Protein AF-A0A6C1NT52-F1 (afdb_monomer)

Sequence (173 aa):
MVRIRLVPVLLALSLGFLAGCASSGAPQSGMAANQAMVSVERFLQAANSSDLEAMANVFGTAAGPVADRTGNPLSCGLRRLGSWVRVANRCTKWTDIELWMSSIASIIRHDDARIQSESSVPGRENRTVRVGVDLQIGDRTIPDVAFVVVQARRGAWFVEEIDLERITSEDQD

Nearest PDB structures (foldseek):
  7brs-assembly4_D  TM=5.932E-01  e=1.633E+00  Escherichia coli K-12
  7brs-assembly2_B  TM=5.918E-01  e=2.331E+00  Escherichia coli K-12
  7brs-assembly3_C  TM=6.043E-01  e=3.329E+00  Escherichia coli K-12
  8ri6-assembly1_C  TM=5.123E-01  e=3.329E+00  Escherichia coli
  7btk-assembly3_C  TM=5.124E-01  e=5.351E+00  Escherichia coli K-12

Structure (mmCIF, N/CA/C/O backbone):
data_AF-A0A6C1NT52-F1
#
_entry.id   AF-A0A6C1NT52-F1
#
loop_
_atom_site.group_PDB
_atom_site.id
_atom_site.type_symbol
_atom_site.label_atom_id
_atom_site.label_alt_id
_atom_site.label_comp_id
_atom_site.label_asym_id
_atom_site.label_entity_id
_atom_site.label_seq_id
_atom_site.pdbx_PDB_ins_code
_atom_site.Cartn_x
_atom_site.Cartn_y
_atom_site.Cartn_z
_atom_site.occupancy
_atom_site.B_iso_or_equiv
_atom_site.auth_seq_id
_atom_site.auth_comp_id
_atom_site.auth_asym_id
_atom_site.auth_atom_id
_atom_site.pdbx_PDB_model_num
ATOM 1 N N . MET A 1 1 ? -1.911 -68.900 24.400 1.00 41.84 1 MET A N 1
ATOM 2 C CA . MET A 1 1 ? -0.468 -68.883 24.068 1.00 41.84 1 MET A CA 1
ATOM 3 C C . MET A 1 1 ? -0.313 -69.262 22.602 1.00 41.84 1 MET A C 1
ATOM 5 O O . MET A 1 1 ? -0.456 -70.428 22.263 1.00 41.84 1 MET A O 1
ATOM 9 N N . VAL A 1 2 ? -0.136 -68.270 21.728 1.00 47.81 2 VAL A N 1
ATOM 10 C CA . VAL A 1 2 ? -0.077 -68.441 20.266 1.00 47.81 2 VAL A CA 1
ATOM 11 C C . VAL A 1 2 ? 1.372 -68.239 19.825 1.00 47.81 2 VAL A C 1
ATOM 13 O O . VAL A 1 2 ? 2.016 -67.271 20.222 1.00 47.81 2 VAL A O 1
ATOM 16 N N . ARG A 1 3 ? 1.906 -69.212 19.079 1.00 53.41 3 ARG A N 1
ATOM 17 C CA . ARG A 1 3 ? 3.311 -69.296 18.662 1.00 53.41 3 ARG A CA 1
ATOM 18 C C . ARG A 1 3 ? 3.617 -68.277 17.562 1.00 53.41 3 ARG A C 1
ATOM 20 O O . ARG A 1 3 ? 3.071 -68.358 16.468 1.00 53.41 3 ARG A O 1
ATOM 27 N N . ILE A 1 4 ? 4.543 -67.375 17.869 1.00 53.66 4 ILE A N 1
ATOM 28 C CA . ILE A 1 4 ? 5.195 -66.444 16.947 1.00 53.66 4 ILE A CA 1
ATOM 29 C C . ILE A 1 4 ? 6.041 -67.252 15.955 1.00 53.66 4 ILE A C 1
ATOM 31 O O . ILE A 1 4 ? 6.902 -68.032 16.366 1.00 53.66 4 ILE A O 1
ATOM 35 N N . ARG A 1 5 ? 5.816 -67.061 14.652 1.00 60.91 5 ARG A N 1
ATOM 36 C CA . ARG A 1 5 ? 6.775 -67.444 13.613 1.00 60.91 5 ARG A CA 1
ATOM 37 C C . ARG A 1 5 ? 7.284 -66.189 12.916 1.00 60.91 5 ARG A C 1
ATOM 39 O O . ARG A 1 5 ? 6.544 -65.526 12.200 1.00 60.91 5 ARG A O 1
ATOM 46 N N . LEU A 1 6 ? 8.560 -65.903 13.167 1.00 54.47 6 LEU A N 1
ATOM 47 C CA . LEU A 1 6 ? 9.418 -65.063 12.341 1.00 54.47 6 LEU A CA 1
ATOM 48 C C . LEU A 1 6 ? 9.424 -65.607 10.907 1.00 54.47 6 LEU A C 1
ATOM 50 O O . LEU A 1 6 ? 9.744 -66.777 10.697 1.00 54.47 6 LEU A O 1
ATOM 54 N N . VAL A 1 7 ? 9.108 -64.753 9.937 1.00 54.97 7 VAL A N 1
ATOM 55 C CA . VAL A 1 7 ? 9.412 -64.975 8.519 1.00 54.97 7 VAL A CA 1
ATOM 56 C C . VAL A 1 7 ? 10.308 -63.813 8.077 1.00 54.97 7 VAL A C 1
ATOM 58 O O . VAL A 1 7 ? 9.986 -62.664 8.386 1.00 54.97 7 VAL A O 1
ATOM 61 N N . PRO A 1 8 ? 11.470 -64.098 7.465 1.00 57.06 8 PRO A N 1
ATOM 62 C CA . PRO A 1 8 ? 12.562 -63.151 7.340 1.00 57.06 8 PRO A CA 1
ATOM 63 C C . PRO A 1 8 ? 12.420 -62.237 6.122 1.00 57.06 8 PRO A C 1
ATOM 65 O O . PRO A 1 8 ? 11.806 -62.569 5.111 1.00 57.06 8 PRO A O 1
ATOM 68 N N . VAL A 1 9 ? 13.072 -61.089 6.273 1.00 52.16 9 VAL A N 1
ATOM 69 C CA . VAL A 1 9 ? 13.431 -60.078 5.280 1.00 52.16 9 VAL A CA 1
ATOM 70 C C . VAL A 1 9 ? 13.851 -60.705 3.945 1.00 52.16 9 VAL A C 1
ATOM 72 O O . VAL A 1 9 ? 14.838 -61.436 3.886 1.00 52.16 9 VAL A O 1
ATOM 75 N N . LEU A 1 10 ? 13.151 -60.348 2.865 1.00 48.78 10 LEU A N 1
ATOM 76 C CA . LEU A 1 10 ? 13.650 -60.488 1.499 1.00 48.78 10 LEU A CA 1
ATOM 77 C C . LEU A 1 10 ? 13.414 -59.182 0.733 1.00 48.78 10 LEU A C 1
ATOM 79 O O . LEU A 1 10 ? 12.297 -58.730 0.501 1.00 48.78 10 LEU A O 1
ATOM 83 N N . LEU A 1 11 ? 14.557 -58.579 0.439 1.00 51.00 11 LEU A N 1
ATOM 84 C CA . LEU A 1 11 ? 14.858 -57.404 -0.359 1.00 51.00 11 LEU A CA 1
ATOM 85 C C . LEU A 1 11 ? 14.165 -57.432 -1.742 1.00 51.00 11 LEU A C 1
ATOM 87 O O . LEU A 1 11 ? 14.440 -58.317 -2.547 1.00 51.00 11 LEU A O 1
ATOM 91 N N . ALA A 1 12 ? 13.341 -56.428 -2.040 1.00 51.88 12 ALA A N 1
ATOM 92 C CA . ALA A 1 12 ? 13.001 -55.983 -3.399 1.00 51.88 12 ALA A CA 1
ATOM 93 C C . ALA A 1 12 ? 12.513 -54.527 -3.284 1.00 51.88 12 ALA A C 1
ATOM 95 O O . ALA A 1 12 ? 11.390 -54.264 -2.880 1.00 51.88 12 ALA A O 1
ATOM 96 N N . LEU A 1 13 ? 13.400 -53.533 -3.325 1.00 53.34 13 LEU A N 1
ATOM 97 C CA . LEU A 1 13 ? 13.747 -52.805 -4.550 1.00 53.34 13 LEU A CA 1
ATOM 98 C C . LEU A 1 13 ? 12.555 -52.612 -5.510 1.00 53.34 13 LEU A C 1
ATOM 100 O O . LEU A 1 13 ? 12.478 -53.221 -6.570 1.00 53.34 13 LEU A O 1
ATOM 104 N N . SER A 1 14 ? 11.647 -51.708 -5.151 1.00 54.12 14 SER A N 1
ATOM 105 C CA . SER A 1 14 ? 10.753 -51.050 -6.106 1.00 54.12 14 SER A CA 1
ATOM 106 C C . SER A 1 14 ? 10.813 -49.539 -5.889 1.00 54.12 14 SER A C 1
ATOM 108 O O . SER A 1 14 ? 9.945 -48.929 -5.268 1.00 54.12 14 SER A O 1
ATOM 110 N N . LEU A 1 15 ? 11.902 -48.958 -6.404 1.00 57.81 15 LEU A N 1
ATOM 111 C CA . LEU A 1 15 ? 11.918 -47.612 -6.976 1.00 57.81 15 LEU A CA 1
ATOM 112 C C . LEU A 1 15 ? 10.718 -47.491 -7.927 1.00 57.81 15 LEU A C 1
ATOM 114 O O . LEU A 1 15 ? 10.634 -48.245 -8.895 1.00 57.81 15 LEU A O 1
ATOM 118 N N . GLY A 1 16 ? 9.805 -46.556 -7.680 1.00 55.59 16 GLY A N 1
ATOM 119 C CA . GLY A 1 16 ? 8.677 -46.354 -8.582 1.00 55.59 16 GLY A CA 1
ATOM 120 C C . GLY A 1 16 ? 7.769 -45.209 -8.164 1.00 55.59 16 GLY A C 1
ATOM 121 O O . GLY A 1 16 ? 6.912 -45.384 -7.311 1.00 55.59 16 GLY A O 1
ATOM 122 N N . PHE A 1 17 ? 7.940 -44.084 -8.859 1.00 52.69 17 PHE A N 1
ATOM 123 C CA . PHE A 1 17 ? 7.016 -42.953 -8.976 1.00 52.69 17 PHE A CA 1
ATOM 124 C C . PHE A 1 17 ? 6.995 -41.923 -7.841 1.00 52.69 17 PHE A C 1
ATOM 126 O O . PHE A 1 17 ? 6.033 -41.758 -7.097 1.00 52.69 17 PHE A O 1
ATOM 133 N N . LEU A 1 18 ? 8.032 -41.081 -7.870 1.00 50.97 18 LEU A N 1
ATOM 134 C CA . LEU A 1 18 ? 7.876 -39.640 -7.676 1.00 50.97 18 LEU A CA 1
ATOM 135 C C . LEU A 1 18 ? 6.848 -39.110 -8.696 1.00 50.97 18 LEU A C 1
ATOM 137 O O . LEU A 1 18 ? 7.207 -38.686 -9.793 1.00 50.97 18 LEU A O 1
ATOM 141 N N . ALA A 1 19 ? 5.561 -39.151 -8.355 1.00 52.75 19 ALA A N 1
ATOM 142 C CA . ALA A 1 19 ? 4.538 -38.369 -9.039 1.00 52.75 19 ALA A CA 1
ATOM 143 C C . ALA A 1 19 ? 4.679 -36.906 -8.593 1.00 52.75 19 ALA A C 1
ATOM 145 O O . ALA A 1 19 ? 3.958 -36.414 -7.729 1.00 52.75 19 ALA A O 1
ATOM 146 N N . GLY A 1 20 ? 5.673 -36.216 -9.154 1.00 51.62 20 GLY A N 1
ATOM 147 C CA . GLY A 1 20 ? 5.718 -34.764 -9.124 1.00 51.62 20 GLY A CA 1
ATOM 148 C C . GLY A 1 20 ? 4.584 -34.235 -9.992 1.00 51.62 20 GLY A C 1
ATOM 149 O O . GLY A 1 20 ? 4.713 -34.193 -11.213 1.00 51.62 20 GLY A O 1
ATOM 150 N N . CYS A 1 21 ? 3.471 -33.834 -9.380 1.00 56.22 21 CYS A N 1
ATOM 151 C CA . CYS A 1 21 ? 2.486 -32.986 -10.042 1.00 56.22 21 CYS A CA 1
ATOM 152 C C . CYS A 1 21 ? 3.114 -31.603 -10.260 1.00 56.22 21 CYS A C 1
ATOM 154 O O . CYS A 1 21 ? 2.919 -30.679 -9.474 1.00 56.22 21 CYS A O 1
ATOM 156 N N . ALA A 1 22 ? 3.895 -31.460 -11.329 1.00 51.69 22 ALA A N 1
ATOM 157 C CA . ALA A 1 22 ? 4.222 -30.162 -11.889 1.00 51.69 22 ALA A CA 1
ATOM 158 C C . ALA A 1 22 ? 2.953 -29.623 -12.565 1.00 51.69 22 ALA A C 1
ATOM 160 O O . ALA A 1 22 ? 2.742 -29.803 -13.762 1.00 51.69 22 ALA A O 1
ATOM 161 N N . SER A 1 23 ? 2.072 -28.996 -11.782 1.00 52.75 23 SER A N 1
ATOM 162 C CA . SER A 1 23 ? 0.992 -28.170 -12.322 1.00 52.75 23 SER A CA 1
ATOM 163 C C . SER A 1 23 ? 1.608 -26.932 -12.965 1.00 52.75 23 SER A C 1
ATO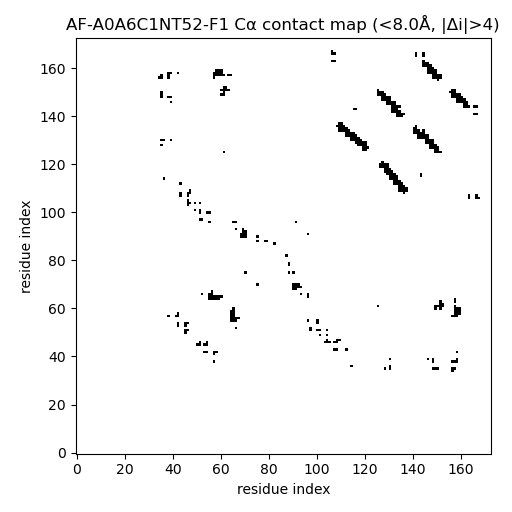M 165 O O . SER A 1 23 ? 1.720 -25.873 -12.352 1.00 52.75 23 SER A O 1
ATOM 167 N N . SER A 1 24 ? 2.028 -27.062 -14.219 1.00 56.28 24 SER A N 1
ATOM 168 C CA . SER A 1 24 ? 2.290 -25.927 -15.099 1.00 56.28 24 SER A CA 1
ATOM 169 C C . SER A 1 24 ? 0.942 -25.349 -15.532 1.00 56.28 24 SER A C 1
ATOM 171 O O . SER 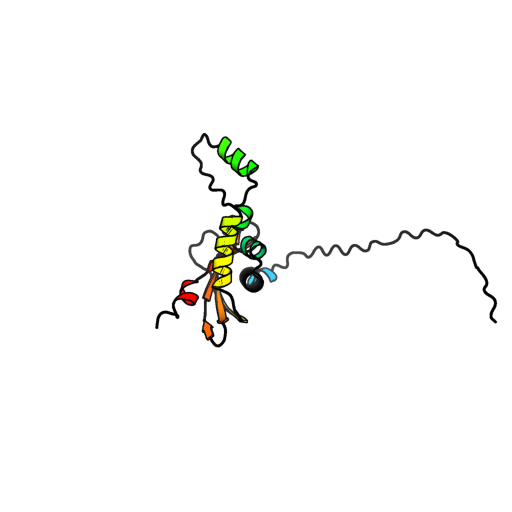A 1 24 ? 0.449 -25.621 -16.624 1.00 56.28 24 SER A O 1
ATOM 173 N N . GLY A 1 25 ? 0.300 -24.603 -14.633 1.00 49.00 25 GLY A N 1
ATOM 174 C CA . GLY A 1 25 ? -0.900 -23.844 -14.958 1.00 49.00 25 GLY A CA 1
ATOM 175 C C . GLY A 1 25 ? -0.557 -22.785 -16.001 1.00 49.00 25 GLY A C 1
ATOM 176 O O . GLY A 1 25 ? 0.168 -21.836 -15.709 1.00 49.00 25 GLY A O 1
ATOM 177 N N . ALA A 1 26 ? -1.052 -22.960 -17.225 1.00 54.91 26 ALA A N 1
ATOM 178 C CA . ALA A 1 26 ? -1.027 -21.914 -18.238 1.00 54.91 26 ALA A CA 1
ATOM 179 C C . ALA A 1 26 ? -1.726 -20.653 -17.689 1.00 54.91 26 ALA A C 1
ATOM 181 O O . ALA A 1 26 ? -2.751 -20.784 -17.010 1.00 54.91 26 ALA A O 1
ATOM 182 N N . PRO A 1 27 ? -1.218 -19.437 -17.963 1.00 46.72 27 PRO A N 1
ATOM 183 C CA . PRO A 1 27 ? -1.850 -18.212 -17.494 1.00 46.72 27 PRO A CA 1
ATOM 184 C C . PRO A 1 27 ? -3.219 -18.064 -18.167 1.00 46.72 27 PRO A C 1
ATOM 186 O O . PRO A 1 27 ? -3.318 -17.726 -19.345 1.00 46.72 27 PRO A O 1
ATOM 189 N N . GLN A 1 28 ? -4.290 -18.344 -17.422 1.00 49.00 28 GLN A N 1
ATOM 190 C CA . GLN A 1 28 ? -5.656 -18.110 -17.875 1.00 49.00 28 GLN A CA 1
ATOM 191 C C . GLN A 1 28 ? -5.871 -16.603 -18.011 1.00 49.00 28 GLN A C 1
ATOM 193 O O . GLN A 1 28 ? -5.952 -15.873 -17.024 1.00 49.00 28 GLN A O 1
ATOM 198 N N . SER A 1 29 ? -5.997 -16.134 -19.251 1.00 50.56 29 SER A N 1
ATOM 199 C CA . SER A 1 29 ? -6.179 -14.721 -19.611 1.00 50.56 29 SER A CA 1
ATOM 200 C C . SER A 1 29 ? -7.501 -14.101 -19.115 1.00 50.56 29 SER A C 1
ATOM 202 O O . SER A 1 29 ? -7.728 -12.917 -19.331 1.00 50.56 29 SER A O 1
ATOM 204 N N . GLY A 1 30 ? -8.345 -14.866 -18.410 1.00 46.19 30 GLY A N 1
ATOM 205 C CA . GLY A 1 30 ? -9.532 -14.385 -17.689 1.00 46.19 30 GLY A CA 1
ATOM 206 C C . GLY A 1 30 ? -9.301 -14.067 -16.202 1.00 46.19 30 GLY A C 1
ATOM 207 O O . GLY A 1 30 ? -10.091 -13.340 -15.614 1.00 46.19 30 GLY A O 1
ATOM 208 N N . MET A 1 31 ? -8.198 -14.528 -15.593 1.00 50.69 31 MET A N 1
ATOM 209 C CA . MET A 1 31 ? -7.834 -14.215 -14.196 1.00 50.69 31 MET A CA 1
ATOM 210 C C . MET A 1 31 ? -7.155 -12.842 -14.042 1.00 50.69 31 MET A C 1
ATOM 212 O O . MET A 1 31 ? -6.811 -12.442 -12.933 1.00 50.69 31 MET A O 1
ATOM 216 N N . ALA A 1 32 ? -6.932 -12.121 -15.146 1.00 54.88 32 ALA A N 1
ATOM 217 C CA . ALA A 1 32 ? -6.264 -10.821 -15.161 1.00 54.88 32 ALA A CA 1
ATOM 218 C C . ALA A 1 32 ? -7.183 -9.649 -14.772 1.00 54.88 32 ALA A C 1
ATOM 220 O O . ALA A 1 32 ? -6.674 -8.573 -14.461 1.00 54.88 32 ALA A O 1
ATOM 221 N N . ALA A 1 33 ? -8.508 -9.847 -14.802 1.00 59.53 33 ALA A N 1
ATOM 222 C CA . ALA A 1 33 ? -9.477 -8.790 -14.517 1.00 59.53 33 ALA A CA 1
ATOM 223 C C . ALA A 1 33 ? -9.417 -8.324 -13.053 1.00 59.53 33 ALA A C 1
ATOM 225 O O . ALA A 1 33 ? -9.475 -7.130 -12.815 1.00 59.53 33 ALA A O 1
ATOM 226 N N . ASN A 1 34 ? -9.153 -9.231 -12.103 1.00 81.62 34 ASN A N 1
ATOM 227 C CA . ASN A 1 34 ? -9.236 -8.919 -10.668 1.00 81.62 34 ASN A CA 1
ATOM 228 C C . ASN A 1 34 ? -7.864 -8.814 -9.976 1.00 81.62 34 ASN A C 1
ATOM 230 O O . ASN A 1 34 ? -7.786 -8.789 -8.752 1.00 81.62 34 ASN A O 1
ATOM 234 N N . GLN A 1 35 ? -6.754 -8.784 -10.721 1.00 89.12 35 GLN A N 1
ATOM 235 C CA . GLN A 1 35 ? -5.408 -8.779 -10.115 1.00 89.12 35 GLN A CA 1
ATOM 236 C C . GLN A 1 35 ? -5.128 -7.500 -9.312 1.00 89.12 35 GLN A C 1
ATOM 238 O O . GLN A 1 35 ? -4.436 -7.549 -8.300 1.00 89.12 35 GLN A O 1
ATOM 243 N N . ALA A 1 36 ? -5.704 -6.376 -9.744 1.00 93.06 36 ALA A N 1
ATOM 244 C CA . ALA A 1 36 ? -5.695 -5.109 -9.020 1.00 93.06 36 ALA A CA 1
ATOM 245 C C . ALA A 1 36 ? -6.327 -5.256 -7.623 1.00 93.06 36 ALA A C 1
ATOM 247 O O . ALA A 1 36 ? -5.686 -4.950 -6.619 1.00 93.06 36 ALA A O 1
ATOM 248 N N . MET A 1 37 ? -7.548 -5.799 -7.568 1.00 94.19 37 ME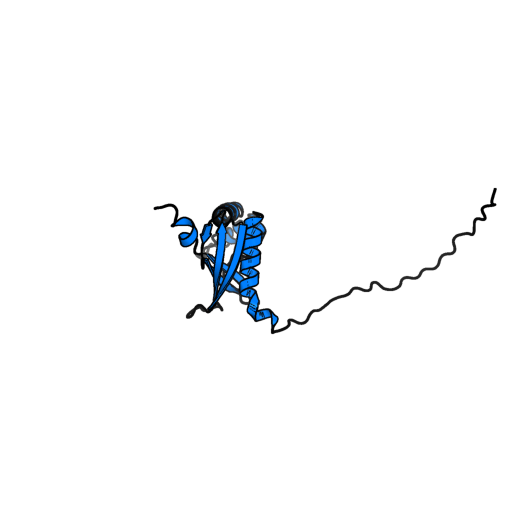T A N 1
ATOM 249 C CA . MET A 1 37 ? -8.282 -6.065 -6.326 1.00 94.19 37 MET A CA 1
ATOM 250 C C . MET A 1 37 ? -7.525 -7.027 -5.406 1.00 94.19 37 MET A C 1
ATOM 252 O O . MET A 1 37 ? -7.358 -6.740 -4.227 1.00 94.19 37 MET A O 1
ATOM 256 N N . VAL A 1 38 ? -6.976 -8.116 -5.954 1.00 94.75 38 VAL A N 1
ATOM 257 C CA . VAL A 1 38 ? -6.195 -9.095 -5.178 1.00 94.75 38 VAL A CA 1
ATOM 258 C C . VAL A 1 38 ? -4.966 -8.454 -4.523 1.00 94.75 38 VAL A C 1
ATOM 260 O O . VAL A 1 38 ? -4.612 -8.812 -3.400 1.00 94.75 38 VAL A O 1
ATOM 263 N N . SER A 1 39 ? -4.298 -7.503 -5.185 1.00 95.81 39 SER A N 1
ATOM 264 C CA . SER A 1 39 ? -3.195 -6.763 -4.558 1.00 95.81 39 SER A CA 1
ATOM 265 C C . SER A 1 39 ? -3.672 -5.896 -3.390 1.00 95.81 39 SER A C 1
ATOM 267 O O . SER A 1 39 ? -2.998 -5.860 -2.364 1.00 95.81 39 SER A O 1
ATOM 269 N N . VAL A 1 40 ? -4.837 -5.250 -3.501 1.00 97.38 40 VAL A N 1
ATOM 270 C CA . VAL A 1 40 ? -5.424 -4.473 -2.394 1.00 97.38 40 VAL A CA 1
ATOM 271 C C . VAL A 1 40 ? -5.793 -5.383 -1.221 1.00 97.38 40 VAL A C 1
ATOM 273 O O . VAL A 1 40 ? -5.398 -5.099 -0.094 1.00 97.38 40 VAL A O 1
ATOM 276 N N . GLU A 1 41 ? -6.455 -6.514 -1.472 1.00 96.75 41 GLU A N 1
ATOM 277 C CA . GLU A 1 41 ? -6.811 -7.492 -0.432 1.00 96.75 41 GLU A CA 1
ATOM 278 C C . GLU A 1 41 ? -5.577 -8.009 0.313 1.00 96.75 41 GLU A C 1
ATOM 280 O O . GLU A 1 41 ? -5.552 -8.031 1.542 1.00 96.75 41 GLU A O 1
ATOM 285 N N . ARG A 1 42 ? -4.512 -8.370 -0.416 1.00 97.12 42 ARG A N 1
ATOM 286 C CA . ARG A 1 42 ? -3.246 -8.817 0.189 1.00 97.12 42 ARG A CA 1
ATOM 287 C C . ARG A 1 42 ? -2.601 -7.734 1.038 1.00 97.12 42 ARG A C 1
ATOM 289 O O . ARG A 1 42 ? -2.051 -8.037 2.093 1.00 97.12 42 ARG A O 1
ATOM 296 N N . PHE A 1 43 ? -2.655 -6.487 0.580 1.00 97.81 43 PHE A N 1
ATOM 297 C CA . PHE A 1 43 ? -2.116 -5.360 1.325 1.00 97.81 43 PHE A CA 1
ATOM 298 C C . PHE A 1 43 ? -2.898 -5.116 2.624 1.00 97.81 43 PHE A C 1
ATOM 300 O O . PHE A 1 43 ? -2.289 -4.978 3.682 1.00 97.81 43 PHE A O 1
ATOM 307 N N . LEU A 1 44 ? -4.233 -5.137 2.562 1.00 97.75 44 LEU A N 1
ATOM 308 C CA . LEU A 1 44 ? -5.118 -4.999 3.723 1.00 97.75 44 LEU A CA 1
ATOM 309 C C . LEU A 1 44 ? -4.936 -6.146 4.724 1.00 97.75 44 LEU A C 1
ATOM 311 O O . LEU A 1 44 ? -4.829 -5.909 5.927 1.00 97.75 44 LEU A O 1
ATOM 315 N N . GLN A 1 45 ? -4.824 -7.381 4.233 1.00 97.25 45 GLN A N 1
ATOM 316 C CA . GLN A 1 45 ? -4.551 -8.547 5.067 1.00 97.25 45 GLN A CA 1
ATOM 317 C C . GLN A 1 45 ? -3.200 -8.420 5.785 1.00 97.25 45 GLN A C 1
ATOM 319 O O . GLN A 1 45 ? -3.131 -8.641 6.994 1.00 97.25 45 GLN A O 1
ATOM 324 N N . ALA A 1 46 ? -2.146 -8.026 5.063 1.00 97.81 46 ALA A N 1
ATOM 325 C CA . ALA A 1 46 ? -0.819 -7.812 5.636 1.00 97.81 46 ALA A CA 1
ATOM 326 C C . ALA A 1 46 ? -0.813 -6.677 6.673 1.00 97.81 46 ALA A C 1
ATOM 328 O O . ALA A 1 46 ? -0.171 -6.797 7.717 1.00 97.81 46 ALA A O 1
ATOM 329 N N . ALA A 1 47 ? -1.569 -5.603 6.431 1.00 97.38 47 ALA A N 1
ATOM 330 C CA . ALA A 1 47 ? -1.717 -4.502 7.377 1.00 97.38 47 ALA A CA 1
ATOM 331 C C . ALA A 1 47 ? -2.374 -4.948 8.691 1.00 97.38 47 ALA A C 1
ATOM 333 O O . ALA A 1 47 ? -1.863 -4.634 9.768 1.00 97.38 47 ALA A O 1
ATOM 334 N N . ASN A 1 48 ? -3.443 -5.748 8.620 1.00 96.88 48 ASN A N 1
ATOM 335 C CA . ASN A 1 48 ? -4.113 -6.279 9.810 1.00 96.88 48 ASN A CA 1
ATOM 336 C C . ASN A 1 48 ? -3.225 -7.236 10.615 1.00 96.88 48 ASN A C 1
ATOM 338 O O . ASN A 1 48 ? -3.275 -7.224 11.845 1.00 96.88 48 ASN A O 1
ATOM 342 N N . SER A 1 49 ? -2.370 -8.024 9.956 1.00 97.25 49 SER A N 1
ATOM 343 C CA . SER A 1 49 ? -1.389 -8.875 10.639 1.00 97.25 49 SER A CA 1
ATOM 344 C C . SER A 1 49 ? -0.092 -8.152 11.021 1.00 97.25 49 SER A C 1
ATOM 346 O O . SER A 1 49 ? 0.797 -8.781 11.589 1.00 97.25 49 SER A O 1
ATOM 348 N N . SER A 1 50 ? 0.032 -6.849 10.729 1.00 96.56 50 SER A N 1
ATOM 349 C CA . SER A 1 50 ? 1.269 -6.067 10.897 1.00 96.56 50 SER A CA 1
ATOM 350 C C . SER A 1 50 ? 2.491 -6.697 10.206 1.00 96.56 50 SER A C 1
ATOM 352 O O . SER A 1 50 ? 3.620 -6.568 10.678 1.00 96.56 50 SER A O 1
ATOM 354 N N . ASP A 1 51 ? 2.274 -7.378 9.078 1.00 97.62 51 ASP A N 1
ATOM 355 C CA . ASP A 1 51 ? 3.336 -7.960 8.258 1.00 97.62 51 ASP A CA 1
ATOM 356 C C . ASP A 1 51 ? 3.924 -6.877 7.342 1.00 97.62 51 ASP A C 1
ATOM 358 O O . ASP A 1 51 ? 3.536 -6.705 6.183 1.00 97.62 51 ASP A O 1
ATOM 362 N N . LEU A 1 52 ? 4.844 -6.089 7.907 1.00 97.12 52 LEU A N 1
ATOM 363 C CA . LEU A 1 52 ? 5.448 -4.932 7.238 1.00 97.12 52 LEU A CA 1
ATOM 364 C C . LEU A 1 52 ? 6.261 -5.335 6.002 1.00 97.12 52 LEU A C 1
ATOM 366 O O . LEU A 1 52 ? 6.361 -4.560 5.049 1.00 97.12 52 LEU A O 1
ATOM 370 N N . GLU A 1 53 ? 6.823 -6.545 6.001 1.00 95.69 53 GLU A N 1
ATOM 371 C CA . GLU A 1 53 ? 7.561 -7.075 4.861 1.00 95.69 53 GLU A CA 1
ATOM 372 C C . GLU A 1 53 ? 6.610 -7.424 3.714 1.00 95.69 53 GLU A C 1
ATOM 374 O O . GLU A 1 53 ? 6.831 -6.996 2.578 1.00 95.69 53 GLU A O 1
ATOM 379 N N . ALA A 1 54 ? 5.513 -8.133 3.991 1.00 96.88 54 ALA A N 1
ATOM 380 C CA . ALA A 1 54 ? 4.492 -8.409 2.986 1.00 96.88 54 ALA A CA 1
ATOM 381 C C . ALA A 1 54 ? 3.871 -7.113 2.440 1.00 96.88 54 ALA A C 1
ATOM 383 O O . ALA A 1 54 ? 3.723 -6.974 1.223 1.00 96.88 54 ALA A O 1
ATOM 384 N N . MET A 1 55 ? 3.598 -6.127 3.302 1.00 97.88 55 MET A N 1
ATOM 385 C CA . MET A 1 55 ? 3.144 -4.802 2.866 1.00 97.88 55 MET A CA 1
ATOM 386 C C . MET A 1 55 ? 4.153 -4.149 1.916 1.00 97.88 55 MET A C 1
ATOM 388 O O . MET A 1 55 ? 3.772 -3.713 0.832 1.00 97.88 55 MET A O 1
ATOM 392 N N . ALA A 1 56 ? 5.444 -4.142 2.260 1.00 96.44 56 ALA A N 1
ATOM 393 C CA . ALA A 1 56 ? 6.498 -3.556 1.430 1.00 96.44 56 ALA A CA 1
ATOM 394 C C . ALA A 1 56 ? 6.705 -4.277 0.080 1.00 96.44 56 ALA A C 1
ATOM 396 O O . ALA A 1 56 ? 7.224 -3.680 -0.867 1.00 96.44 56 ALA A O 1
ATOM 397 N N . ASN A 1 57 ? 6.306 -5.547 -0.025 1.00 96.00 57 ASN A N 1
ATOM 398 C CA . ASN A 1 57 ? 6.345 -6.324 -1.267 1.00 96.00 57 ASN A CA 1
ATOM 399 C C . ASN A 1 57 ? 5.133 -6.078 -2.180 1.00 96.00 57 ASN A C 1
ATOM 401 O O . ASN A 1 57 ? 5.207 -6.321 -3.384 1.00 96.00 57 ASN A O 1
ATOM 405 N N . VAL A 1 58 ? 4.018 -5.600 -1.627 1.00 96.62 58 VAL A N 1
ATOM 406 C CA . VAL A 1 58 ? 2.803 -5.265 -2.389 1.00 96.62 58 VAL A CA 1
ATOM 407 C C . VAL A 1 58 ? 2.708 -3.762 -2.656 1.00 96.62 58 VAL A C 1
ATOM 409 O O . VAL A 1 58 ? 2.114 -3.348 -3.650 1.00 96.62 58 VAL A O 1
ATOM 412 N N . PHE A 1 59 ? 3.338 -2.935 -1.825 1.00 96.88 59 PHE A N 1
ATOM 413 C CA . PHE A 1 59 ? 3.429 -1.496 -2.020 1.00 96.88 59 PHE A CA 1
ATOM 414 C C . PHE A 1 59 ? 4.582 -1.151 -2.968 1.00 96.88 59 PHE A C 1
ATOM 416 O O . PHE A 1 59 ? 5.705 -1.608 -2.771 1.00 96.88 59 PHE A O 1
ATOM 423 N N . GLY A 1 60 ? 4.362 -0.327 -3.990 1.00 95.31 60 GLY A N 1
ATOM 424 C CA . GLY A 1 60 ? 5.371 -0.077 -5.013 1.00 95.31 60 GLY A CA 1
ATOM 425 C C . GLY A 1 60 ? 4.946 0.885 -6.111 1.00 95.31 60 GLY A C 1
ATOM 426 O O . GLY A 1 60 ? 3.943 1.573 -6.023 1.00 95.31 60 GLY A O 1
ATOM 427 N N . THR A 1 61 ? 5.755 0.946 -7.162 1.00 95.12 61 THR A N 1
ATOM 428 C CA . THR A 1 61 ? 5.434 1.687 -8.391 1.00 95.12 61 THR A CA 1
ATOM 429 C C . THR A 1 61 ? 5.527 0.740 -9.582 1.00 95.12 61 THR A C 1
ATOM 431 O O . THR A 1 61 ? 5.885 -0.431 -9.441 1.00 95.12 61 THR A O 1
ATOM 434 N N . ALA A 1 62 ? 5.310 1.244 -10.797 1.00 94.25 62 ALA A N 1
ATOM 435 C CA . ALA A 1 62 ? 5.545 0.464 -12.015 1.00 94.25 62 ALA A CA 1
ATOM 436 C C . ALA A 1 62 ? 6.987 -0.086 -12.151 1.00 94.25 62 ALA A C 1
ATOM 438 O O . ALA A 1 62 ? 7.224 -1.004 -12.941 1.00 94.25 62 ALA A O 1
ATOM 439 N N . ALA A 1 63 ? 7.949 0.463 -11.396 1.00 91.31 63 ALA A N 1
ATOM 440 C CA . ALA A 1 63 ? 9.331 -0.013 -11.353 1.00 91.31 63 ALA A CA 1
ATOM 441 C C . ALA A 1 63 ? 9.532 -1.252 -10.458 1.00 91.31 63 ALA A C 1
ATOM 443 O O . ALA A 1 63 ? 10.550 -1.926 -10.605 1.00 91.31 63 ALA A O 1
ATOM 444 N N . GLY A 1 64 ? 8.587 -1.553 -9.562 1.00 92.44 64 GLY A N 1
ATOM 445 C CA . GLY A 1 64 ? 8.671 -2.655 -8.605 1.00 92.44 64 GLY A CA 1
ATOM 446 C C . GLY A 1 64 ? 8.224 -2.271 -7.189 1.00 92.44 64 GLY A C 1
ATOM 447 O O . GLY A 1 64 ? 7.882 -1.103 -6.937 1.00 92.44 64 GLY A O 1
ATOM 448 N N . PRO A 1 65 ? 8.241 -3.244 -6.263 1.00 94.88 65 PRO A N 1
ATOM 449 C CA . PRO A 1 65 ? 7.883 -3.028 -4.868 1.00 94.88 65 PRO A CA 1
ATOM 450 C C . PRO A 1 65 ? 8.867 -2.087 -4.166 1.00 94.88 65 PRO A C 1
ATOM 452 O O . PRO A 1 65 ? 10.002 -1.878 -4.604 1.00 94.88 65 PRO A O 1
ATOM 455 N N . VAL A 1 66 ? 8.441 -1.498 -3.050 1.00 92.94 66 VAL A N 1
ATOM 456 C CA . VAL A 1 66 ? 9.305 -0.644 -2.230 1.00 92.94 66 VAL A CA 1
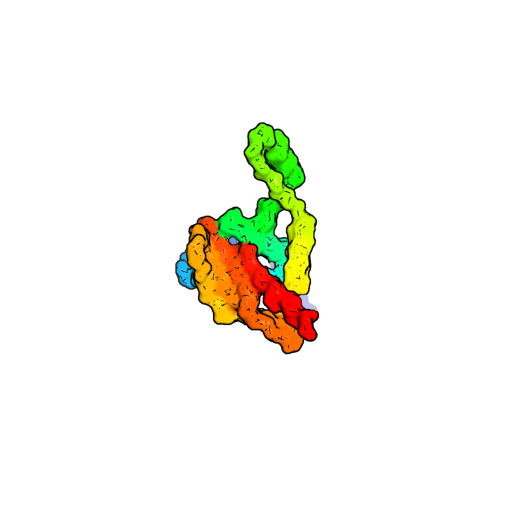ATOM 457 C C . VAL A 1 66 ? 10.398 -1.462 -1.540 1.00 92.94 66 VAL A C 1
ATOM 459 O O . VAL A 1 66 ? 11.501 -0.943 -1.363 1.00 92.94 66 VAL A O 1
ATOM 462 N N . ALA A 1 67 ? 10.143 -2.744 -1.255 1.00 89.69 67 ALA A N 1
ATOM 463 C CA . ALA A 1 67 ? 11.132 -3.670 -0.705 1.00 89.69 67 ALA A CA 1
ATOM 464 C C . ALA A 1 67 ? 12.413 -3.764 -1.560 1.00 89.69 67 ALA A C 1
ATOM 466 O O . ALA A 1 67 ? 13.518 -3.688 -1.021 1.00 89.69 67 ALA A O 1
ATOM 467 N N . ASP A 1 68 ? 12.291 -3.781 -2.893 1.00 87.50 68 ASP A N 1
ATOM 468 C CA . ASP A 1 68 ? 13.430 -3.870 -3.826 1.00 87.50 68 ASP A CA 1
ATOM 469 C C . ASP A 1 68 ? 14.352 -2.637 -3.795 1.00 87.50 68 ASP A C 1
ATOM 471 O O . ASP A 1 68 ? 15.477 -2.665 -4.302 1.00 87.50 68 ASP A O 1
ATOM 475 N N . ARG A 1 69 ? 13.897 -1.523 -3.206 1.00 81.19 69 ARG A N 1
ATOM 476 C CA . ARG A 1 69 ? 14.715 -0.307 -3.043 1.00 81.19 69 ARG A CA 1
ATOM 477 C C . ARG A 1 69 ? 15.702 -0.429 -1.888 1.00 81.19 69 ARG A C 1
ATOM 479 O O . ARG A 1 69 ? 16.606 0.405 -1.772 1.00 81.19 69 ARG A O 1
ATOM 486 N N . THR A 1 70 ? 15.550 -1.455 -1.054 1.00 73.56 70 THR A N 1
ATOM 487 C CA . THR A 1 70 ? 16.537 -1.794 -0.037 1.00 73.56 70 THR A CA 1
ATOM 488 C C . THR A 1 70 ? 17.665 -2.592 -0.665 1.00 73.56 70 THR A C 1
ATOM 490 O O . THR A 1 70 ? 17.507 -3.712 -1.135 1.00 73.56 70 THR A O 1
ATOM 493 N N . GLY A 1 71 ? 18.838 -1.972 -0.745 1.00 65.94 71 GLY A N 1
ATOM 494 C CA . GLY A 1 71 ? 20.057 -2.658 -1.149 1.00 65.94 71 GLY A CA 1
ATOM 495 C C . GLY A 1 71 ? 20.864 -3.061 0.076 1.00 65.94 71 GLY A C 1
ATOM 496 O O . GLY A 1 71 ? 20.906 -2.330 1.068 1.00 65.94 71 GLY A O 1
ATOM 497 N N . ASN A 1 72 ? 21.586 -4.181 -0.016 1.00 62.97 72 ASN A N 1
ATOM 498 C CA . ASN A 1 72 ? 22.579 -4.545 0.995 1.00 62.97 72 ASN A CA 1
ATOM 499 C C . ASN A 1 72 ? 23.560 -3.371 1.205 1.00 62.97 72 ASN A C 1
ATOM 501 O O . ASN A 1 72 ? 23.961 -2.761 0.203 1.00 62.97 72 ASN A O 1
ATOM 505 N N . PRO A 1 73 ? 24.017 -3.073 2.439 1.00 62.66 73 PRO A N 1
ATOM 506 C CA . PRO A 1 73 ? 24.847 -1.899 2.737 1.00 62.66 73 PRO A CA 1
ATOM 507 C C . PRO A 1 73 ? 26.092 -1.790 1.852 1.00 62.66 73 PRO A C 1
ATOM 509 O O . PRO A 1 73 ? 26.463 -0.701 1.420 1.00 62.66 73 PRO A O 1
ATOM 512 N N . LEU A 1 74 ? 26.692 -2.935 1.514 1.00 65.75 74 LEU A N 1
ATOM 513 C CA . LEU A 1 74 ? 27.844 -3.033 0.617 1.00 65.75 74 LEU A CA 1
ATOM 514 C C . LEU A 1 74 ? 27.488 -2.751 -0.847 1.00 65.75 74 LEU A C 1
ATOM 516 O O . LEU A 1 74 ? 28.263 -2.113 -1.548 1.00 65.75 74 LEU A O 1
ATOM 520 N N . SER A 1 75 ? 26.308 -3.166 -1.310 1.00 60.31 75 SER A N 1
ATOM 521 C CA . SER A 1 75 ? 25.831 -2.887 -2.671 1.00 60.31 75 SER A CA 1
ATOM 522 C C . SER A 1 75 ? 25.456 -1.410 -2.850 1.00 60.31 75 SER A C 1
ATOM 524 O O . SER A 1 75 ? 25.790 -0.805 -3.868 1.00 60.31 75 SER A O 1
ATOM 526 N N . CYS A 1 76 ? 24.860 -0.794 -1.825 1.00 69.25 76 CYS A N 1
ATOM 527 C CA . CYS A 1 76 ? 24.610 0.645 -1.778 1.00 69.25 76 CYS A CA 1
ATOM 528 C C . CYS A 1 76 ? 25.910 1.444 -1.635 1.00 69.25 76 CYS A C 1
ATOM 530 O O . CYS A 1 76 ? 26.079 2.457 -2.311 1.00 69.25 76 CYS A O 1
ATOM 532 N N . GLY A 1 77 ? 26.857 0.963 -0.825 1.00 65.00 77 GLY A N 1
ATOM 533 C CA . GLY A 1 77 ? 28.203 1.523 -0.716 1.00 65.00 77 GLY A CA 1
ATOM 534 C C . GLY A 1 77 ? 28.964 1.469 -2.041 1.00 65.00 77 GLY A C 1
ATOM 535 O O . GLY A 1 77 ? 29.511 2.482 -2.463 1.00 65.00 77 GLY A O 1
ATOM 536 N N . LEU A 1 78 ? 28.920 0.342 -2.758 1.00 69.69 78 LEU A N 1
ATOM 537 C CA . LEU A 1 78 ? 29.569 0.175 -4.062 1.00 69.69 78 LEU A CA 1
ATOM 538 C C . LEU A 1 78 ? 28.898 1.019 -5.161 1.00 69.69 78 LEU A C 1
ATOM 540 O O . LEU A 1 78 ? 29.595 1.675 -5.933 1.00 69.69 78 LEU A O 1
ATOM 544 N N . ARG A 1 79 ? 27.556 1.095 -5.195 1.00 62.25 79 ARG A N 1
ATOM 545 C CA . ARG A 1 79 ? 26.819 2.015 -6.089 1.00 62.25 79 ARG A CA 1
ATOM 546 C C . ARG A 1 79 ? 27.119 3.485 -5.793 1.00 62.25 79 ARG A C 1
ATOM 548 O O . ARG A 1 79 ? 27.081 4.306 -6.706 1.00 62.25 79 ARG A O 1
ATOM 555 N N . ARG A 1 80 ? 27.423 3.825 -4.537 1.00 58.66 80 ARG A N 1
ATOM 556 C CA . ARG A 1 80 ? 27.847 5.172 -4.133 1.00 58.66 80 ARG A CA 1
ATOM 557 C C . ARG A 1 80 ? 29.304 5.451 -4.511 1.00 58.66 80 ARG A C 1
ATOM 559 O O . ARG A 1 80 ? 29.592 6.546 -4.980 1.00 58.66 80 ARG A O 1
ATOM 566 N N . LEU A 1 81 ? 30.193 4.467 -4.371 1.00 63.56 81 LEU A N 1
ATOM 567 C CA . LEU A 1 81 ? 31.614 4.571 -4.730 1.00 63.56 81 LEU A CA 1
ATOM 568 C C . LEU A 1 81 ? 31.837 4.687 -6.249 1.00 63.56 81 LEU A C 1
ATOM 570 O O . LEU A 1 81 ? 32.790 5.333 -6.669 1.00 63.56 81 LEU A O 1
ATOM 574 N N . GLY A 1 82 ? 30.936 4.144 -7.076 1.00 53.66 82 GLY A N 1
ATOM 575 C CA . GLY A 1 82 ? 30.960 4.301 -8.538 1.00 53.66 82 GLY A CA 1
ATOM 576 C C . GLY A 1 82 ? 30.291 5.574 -9.087 1.00 53.66 82 GLY A C 1
ATOM 577 O O . GLY A 1 82 ? 30.267 5.764 -10.300 1.00 53.66 82 GLY A O 1
ATOM 578 N N . SER A 1 83 ? 29.738 6.452 -8.239 1.00 58.38 83 SER A N 1
ATOM 579 C CA . SER A 1 83 ? 28.971 7.646 -8.648 1.00 58.38 83 SER A CA 1
ATOM 580 C C . SER A 1 83 ? 29.815 8.936 -8.700 1.00 58.38 83 SER A C 1
ATOM 582 O O . SER A 1 83 ? 29.389 10.001 -8.257 1.00 58.38 83 SER A O 1
ATOM 584 N N . TRP A 1 84 ? 31.012 8.872 -9.277 1.00 58.66 84 TRP A N 1
ATOM 585 C CA . TRP A 1 84 ? 31.795 10.033 -9.743 1.00 58.66 84 TRP A CA 1
ATOM 586 C C . TRP A 1 84 ? 31.215 10.748 -10.978 1.00 58.66 84 TRP A C 1
ATOM 588 O O . TRP A 1 84 ? 31.617 11.864 -11.295 1.00 58.66 84 TRP A O 1
ATOM 598 N N . VAL A 1 85 ? 30.212 10.165 -11.639 1.00 56.97 85 VAL A N 1
ATOM 599 C CA . VAL A 1 85 ? 29.409 10.830 -12.671 1.00 56.97 85 VAL A CA 1
ATOM 600 C C . VAL A 1 85 ? 28.005 11.000 -12.102 1.00 56.97 85 VAL A C 1
ATOM 602 O O . VAL A 1 85 ? 27.250 10.043 -12.043 1.00 56.97 85 VAL A O 1
ATOM 605 N N . ARG A 1 86 ? 27.713 12.209 -11.610 1.00 47.62 86 ARG A N 1
ATOM 606 C CA . ARG A 1 86 ? 26.417 12.807 -11.223 1.00 47.62 86 ARG A CA 1
ATOM 607 C C . ARG A 1 86 ? 25.143 11.995 -11.568 1.00 47.62 86 ARG A C 1
ATOM 609 O O . ARG A 1 86 ? 24.357 12.426 -12.407 1.00 47.62 86 ARG A O 1
ATOM 616 N N . VAL A 1 87 ? 24.897 10.865 -10.900 1.00 51.47 87 VAL A N 1
ATOM 617 C CA . VAL A 1 87 ? 23.641 10.098 -10.990 1.00 51.47 87 VAL A CA 1
ATOM 618 C C . VAL A 1 87 ? 23.298 9.581 -9.591 1.00 51.47 87 VAL A C 1
ATOM 620 O O . VAL A 1 87 ? 23.951 8.701 -9.042 1.00 51.47 87 VAL A O 1
ATOM 623 N N . ALA A 1 88 ? 22.298 10.211 -8.979 1.00 50.53 88 ALA A N 1
ATOM 624 C CA . ALA A 1 88 ? 21.868 9.981 -7.606 1.00 50.53 88 ALA A CA 1
ATOM 625 C C . ALA A 1 88 ? 21.437 8.527 -7.340 1.00 50.53 88 ALA A C 1
ATOM 627 O O . ALA A 1 88 ? 20.717 7.942 -8.139 1.00 50.53 88 ALA A O 1
ATOM 628 N N . ASN A 1 89 ? 21.778 7.993 -6.163 1.00 53.53 89 ASN A N 1
ATOM 629 C CA . ASN A 1 89 ? 21.210 6.746 -5.642 1.00 53.53 89 ASN A CA 1
ATOM 630 C C . ASN A 1 89 ? 20.775 6.948 -4.181 1.00 53.53 89 ASN A C 1
ATOM 632 O O . ASN A 1 89 ? 21.597 6.885 -3.265 1.00 53.53 89 ASN A O 1
ATOM 636 N N . ARG A 1 90 ? 19.479 7.205 -3.956 1.00 60.44 90 ARG A N 1
ATOM 637 C CA . ARG A 1 90 ? 18.867 7.160 -2.617 1.00 60.44 90 ARG A CA 1
ATOM 638 C C . ARG A 1 90 ? 18.500 5.710 -2.302 1.00 60.44 90 ARG A C 1
ATOM 640 O O . ARG A 1 90 ? 17.402 5.277 -2.624 1.00 60.44 90 ARG A O 1
ATOM 647 N N . CYS A 1 91 ? 19.434 4.957 -1.725 1.00 69.25 91 CYS A N 1
ATOM 648 C CA . CYS A 1 91 ? 19.084 3.699 -1.068 1.00 69.25 91 CYS A CA 1
ATOM 649 C C . CYS A 1 91 ? 18.331 4.021 0.224 1.00 69.25 91 CYS A C 1
ATOM 651 O O . CYS A 1 91 ? 18.888 4.694 1.094 1.00 69.25 91 CYS A O 1
ATOM 653 N N . THR A 1 92 ? 17.097 3.546 0.346 1.00 74.19 92 THR A N 1
ATOM 654 C CA . THR A 1 92 ? 16.322 3.637 1.588 1.00 74.19 92 THR A CA 1
ATOM 655 C C . THR A 1 92 ? 16.762 2.510 2.520 1.00 74.19 92 THR A C 1
ATOM 657 O O . THR A 1 92 ? 16.979 1.385 2.059 1.00 74.19 92 THR A O 1
ATOM 660 N N . LYS A 1 93 ? 16.949 2.788 3.817 1.00 84.44 93 LYS A N 1
ATOM 661 C CA . LYS A 1 93 ? 17.223 1.719 4.787 1.00 84.44 93 LYS A CA 1
ATOM 662 C C . LYS A 1 93 ? 15.938 0.937 5.034 1.00 84.44 93 LYS A C 1
ATOM 664 O O . LYS A 1 93 ? 14.862 1.524 5.046 1.00 84.44 93 LYS A O 1
ATOM 669 N N . TRP A 1 94 ? 16.0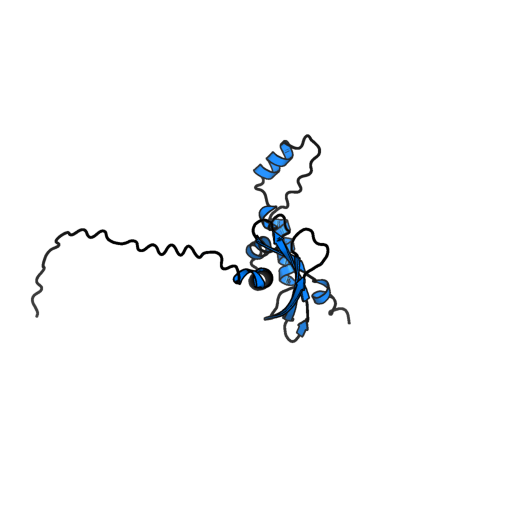55 -0.365 5.287 1.00 87.19 94 TRP A N 1
ATOM 670 C CA . TRP A 1 94 ? 14.897 -1.200 5.622 1.00 87.19 94 TRP A CA 1
ATOM 671 C C . TRP A 1 94 ? 14.105 -0.643 6.812 1.00 87.19 94 TRP A C 1
ATOM 673 O O . TRP A 1 94 ? 12.895 -0.502 6.718 1.00 87.19 94 TRP A O 1
ATOM 683 N N . THR A 1 95 ? 14.795 -0.155 7.846 1.00 89.75 95 THR A N 1
ATOM 684 C CA . THR A 1 95 ? 14.170 0.497 9.008 1.00 89.75 95 THR A CA 1
ATOM 685 C C . THR A 1 95 ? 13.293 1.702 8.648 1.00 89.75 95 THR A C 1
ATOM 687 O O . THR A 1 95 ? 12.264 1.915 9.282 1.00 89.75 95 THR A O 1
ATOM 690 N N . ASP A 1 96 ? 13.653 2.485 7.623 1.00 90.75 96 ASP A N 1
ATOM 691 C CA . ASP A 1 96 ? 12.836 3.632 7.201 1.00 90.75 96 ASP A CA 1
ATOM 692 C C . ASP A 1 96 ? 11.534 3.156 6.527 1.00 90.75 96 ASP A C 1
ATOM 694 O O . ASP A 1 96 ? 10.481 3.771 6.692 1.00 90.75 96 ASP A O 1
ATOM 698 N N . ILE A 1 97 ? 11.599 2.043 5.784 1.00 92.62 97 ILE A N 1
ATOM 699 C CA . ILE A 1 97 ? 10.428 1.409 5.162 1.00 92.62 97 ILE A CA 1
ATOM 700 C C . ILE A 1 97 ? 9.541 0.773 6.222 1.00 92.62 97 ILE A C 1
ATOM 702 O O . ILE A 1 97 ? 8.336 0.977 6.171 1.00 92.62 97 ILE A O 1
ATOM 706 N N . GLU A 1 98 ? 10.111 0.063 7.195 1.00 93.69 98 GLU A N 1
ATOM 707 C CA . GLU A 1 98 ? 9.358 -0.500 8.319 1.00 93.69 98 GLU A CA 1
ATOM 708 C C . GLU A 1 98 ? 8.622 0.592 9.091 1.00 93.69 98 GLU A C 1
ATOM 710 O O . GLU A 1 98 ? 7.428 0.462 9.344 1.00 93.69 98 GLU A O 1
ATOM 715 N N . LEU A 1 99 ? 9.299 1.699 9.412 1.00 94.81 99 LEU A N 1
ATOM 716 C CA . LEU A 1 99 ? 8.675 2.819 10.111 1.00 94.81 99 LEU A CA 1
ATOM 717 C C . LEU A 1 99 ? 7.491 3.373 9.313 1.00 94.81 99 LEU A C 1
ATOM 719 O O . LEU A 1 99 ? 6.402 3.558 9.856 1.00 94.81 99 LEU A O 1
ATOM 723 N N . TRP A 1 100 ? 7.677 3.586 8.014 1.00 93.56 100 TRP A N 1
ATOM 724 C CA . TRP A 1 100 ? 6.612 4.080 7.154 1.00 93.56 100 TRP A CA 1
ATOM 725 C C . TRP A 1 100 ? 5.450 3.083 6.999 1.00 93.56 100 TRP A C 1
ATOM 727 O O . TRP A 1 100 ? 4.295 3.469 7.174 1.00 93.56 100 TRP A O 1
ATOM 737 N N . MET A 1 101 ? 5.737 1.799 6.758 1.00 96.56 101 MET A N 1
ATOM 738 C CA . MET A 1 101 ? 4.729 0.736 6.673 1.00 96.56 101 MET A CA 1
ATOM 739 C C . MET A 1 101 ? 3.973 0.574 7.990 1.00 96.56 101 MET A C 1
ATOM 741 O O . MET A 1 101 ? 2.759 0.408 7.970 1.00 96.56 101 MET A O 1
ATOM 745 N N . SER A 1 102 ? 4.655 0.682 9.132 1.00 96.94 102 SER A N 1
ATOM 746 C CA . SER A 1 102 ? 4.019 0.603 10.450 1.00 96.94 102 SER A CA 1
ATOM 747 C C . SER A 1 102 ? 3.050 1.762 10.690 1.00 96.94 102 SER A C 1
ATOM 749 O O . SER A 1 102 ? 1.967 1.546 11.232 1.00 96.94 102 SER A O 1
ATOM 751 N N . SER A 1 103 ? 3.391 2.968 10.219 1.00 95.75 103 SER A N 1
ATOM 752 C CA . SER A 1 103 ? 2.503 4.131 10.278 1.00 95.75 103 SER A CA 1
ATOM 753 C C . SER A 1 103 ? 1.245 3.887 9.445 1.00 95.75 103 SER A C 1
ATOM 755 O O . SER A 1 103 ? 0.134 3.987 9.964 1.00 95.75 103 SER A O 1
ATOM 757 N N . ILE A 1 104 ? 1.407 3.435 8.197 1.00 95.94 104 ILE A N 1
ATOM 758 C CA . ILE A 1 104 ? 0.276 3.087 7.329 1.00 95.94 104 ILE A CA 1
ATOM 759 C C . ILE A 1 104 ? -0.580 1.986 7.968 1.00 95.94 104 ILE A C 1
ATOM 761 O O . ILE A 1 104 ? -1.786 2.166 8.094 1.00 95.94 104 ILE A O 1
ATOM 765 N N . ALA A 1 105 ? 0.028 0.888 8.428 1.00 96.38 105 ALA A N 1
ATOM 766 C CA . ALA A 1 105 ? -0.670 -0.233 9.061 1.00 96.38 105 ALA A CA 1
ATOM 767 C C . ALA A 1 105 ? -1.444 0.178 10.320 1.00 96.38 105 ALA A C 1
ATOM 769 O O . ALA A 1 105 ? -2.463 -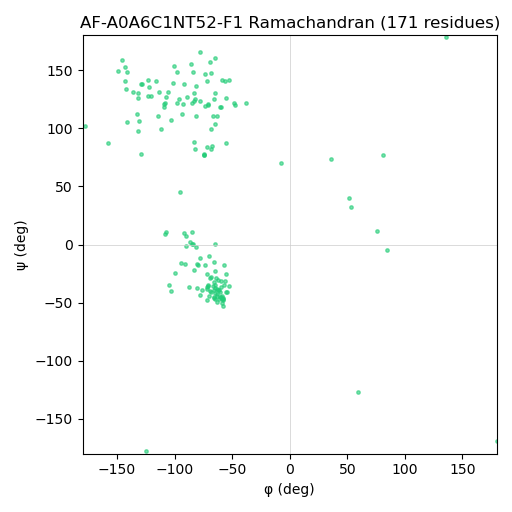0.424 10.649 1.00 96.38 105 ALA A O 1
ATOM 770 N N . SER A 1 106 ? -0.960 1.188 11.048 1.00 94.88 106 SER A N 1
ATOM 771 C CA . SER A 1 106 ? -1.663 1.719 12.216 1.00 94.88 106 SER A CA 1
ATOM 772 C C . SER A 1 106 ? -2.919 2.504 11.835 1.00 94.88 106 SER A C 1
ATOM 774 O O . SER A 1 106 ? -3.915 2.407 12.544 1.00 94.88 106 SER A O 1
ATOM 776 N N . ILE A 1 107 ? -2.886 3.211 10.701 1.00 93.75 107 ILE A N 1
ATOM 777 C CA . ILE A 1 107 ? -3.998 4.027 10.200 1.00 93.75 107 ILE A CA 1
ATOM 778 C C . ILE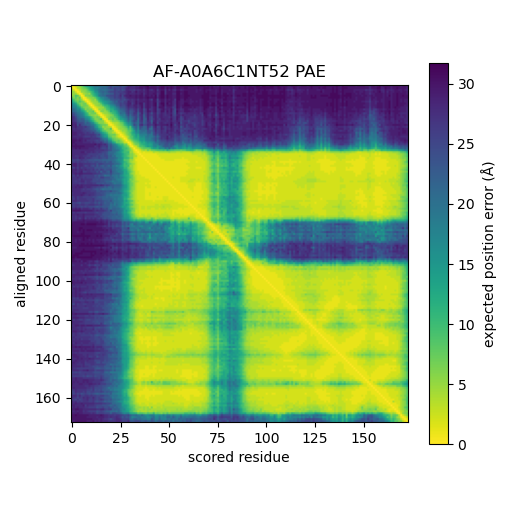 A 1 107 ? -5.071 3.148 9.549 1.00 93.75 107 ILE A C 1
ATOM 780 O O . ILE A 1 107 ? -6.253 3.345 9.793 1.00 93.75 107 ILE A O 1
ATOM 784 N N . ILE A 1 108 ? -4.677 2.163 8.736 1.00 94.44 108 ILE A N 1
ATOM 785 C CA . ILE A 1 108 ? -5.618 1.372 7.918 1.00 94.44 108 ILE A CA 1
ATOM 786 C C . ILE A 1 108 ? -6.120 0.092 8.597 1.00 94.44 108 ILE A C 1
ATOM 788 O O . ILE A 1 108 ? -6.709 -0.769 7.939 1.00 94.44 108 ILE A O 1
ATOM 792 N N . ARG A 1 109 ? -5.846 -0.082 9.892 1.00 94.50 109 ARG A N 1
ATOM 793 C CA . ARG A 1 109 ? -6.294 -1.254 10.645 1.00 94.50 109 ARG A CA 1
ATOM 794 C C . ARG A 1 109 ? -7.813 -1.266 10.729 1.00 94.50 109 ARG A C 1
ATOM 796 O O . ARG A 1 109 ? -8.412 -0.264 11.100 1.00 94.50 109 ARG A O 1
ATOM 803 N N . HIS A 1 110 ? -8.412 -2.401 10.405 1.00 96.00 110 HIS A N 1
ATOM 804 C CA . HIS A 1 110 ? -9.858 -2.526 10.268 1.00 96.00 110 HIS A CA 1
ATOM 805 C C . HIS A 1 110 ? -10.337 -3.905 10.727 1.00 96.00 110 HIS A C 1
ATOM 807 O O . HIS A 1 110 ? -9.568 -4.867 10.750 1.00 96.00 110 HIS A O 1
ATOM 813 N N . ASP A 1 111 ? -11.619 -3.992 11.063 1.00 96.81 111 ASP A N 1
ATOM 814 C CA . ASP A 1 111 ? -12.312 -5.224 11.440 1.00 96.81 111 ASP A CA 1
ATOM 815 C C . ASP A 1 111 ? -12.877 -5.963 10.215 1.00 96.81 111 ASP A C 1
ATOM 817 O O . ASP A 1 111 ? -12.856 -7.192 10.167 1.00 96.81 111 ASP A O 1
ATOM 821 N N . ASP A 1 112 ? -13.360 -5.219 9.213 1.00 96.75 112 ASP A N 1
ATOM 822 C CA . ASP A 1 112 ? -13.864 -5.730 7.928 1.00 96.75 112 ASP A CA 1
ATOM 823 C C . ASP A 1 112 ? -13.466 -4.773 6.792 1.00 96.75 112 ASP A C 1
ATOM 825 O O . ASP A 1 112 ? -13.266 -3.576 7.014 1.00 96.75 112 ASP A O 1
ATOM 829 N N . ALA A 1 113 ? -13.333 -5.298 5.576 1.00 96.62 113 ALA A N 1
ATOM 830 C CA . ALA A 1 113 ? -13.047 -4.512 4.381 1.00 96.62 113 ALA A CA 1
ATOM 831 C C . ALA A 1 113 ? -13.816 -5.061 3.180 1.00 96.62 113 ALA A C 1
ATOM 833 O O . ALA A 1 113 ? -13.821 -6.266 2.922 1.00 96.62 113 ALA A O 1
ATOM 834 N N . ARG A 1 114 ? -14.447 -4.170 2.412 1.00 96.38 114 ARG A N 1
ATOM 835 C CA . ARG A 1 114 ? -15.255 -4.542 1.244 1.00 96.38 114 ARG A CA 1
ATOM 836 C C . ARG A 1 114 ? -14.903 -3.692 0.042 1.00 96.38 114 ARG A C 1
ATOM 838 O O . ARG A 1 114 ? -14.962 -2.470 0.101 1.00 96.38 114 ARG A O 1
ATOM 845 N N . ILE A 1 115 ? -14.579 -4.338 -1.071 1.00 94.62 115 ILE A N 1
ATOM 846 C CA . ILE A 1 115 ? -14.319 -3.632 -2.326 1.00 94.62 115 ILE A CA 1
ATOM 847 C C . ILE A 1 115 ? -15.654 -3.233 -2.958 1.00 94.62 115 ILE A C 1
ATOM 849 O O . ILE A 1 115 ? -16.498 -4.090 -3.213 1.00 94.62 115 ILE A O 1
ATOM 853 N N . GLN A 1 116 ? -15.826 -1.939 -3.223 1.00 93.31 116 GLN A N 1
ATOM 854 C CA . GLN A 1 116 ? -17.047 -1.371 -3.801 1.00 93.31 116 GLN A CA 1
ATOM 855 C C . GLN A 1 116 ? -16.901 -1.031 -5.278 1.00 93.31 116 GLN A C 1
ATOM 857 O O . GLN A 1 116 ? -17.833 -1.215 -6.062 1.00 93.31 116 GLN A O 1
ATOM 862 N N . SER A 1 117 ? -15.749 -0.485 -5.665 1.00 89.62 117 SER A N 1
ATOM 863 C CA . SER A 1 117 ? -15.585 0.113 -6.985 1.00 89.62 117 SER A CA 1
ATOM 864 C C . SER A 1 117 ? -14.215 -0.177 -7.581 1.00 89.62 117 SER A C 1
ATOM 866 O O . SER A 1 117 ? -13.210 -0.281 -6.878 1.00 89.62 117 SER A O 1
ATOM 868 N N . GLU A 1 118 ? -14.182 -0.282 -8.907 1.00 93.31 118 GLU A N 1
ATOM 869 C CA . GLU A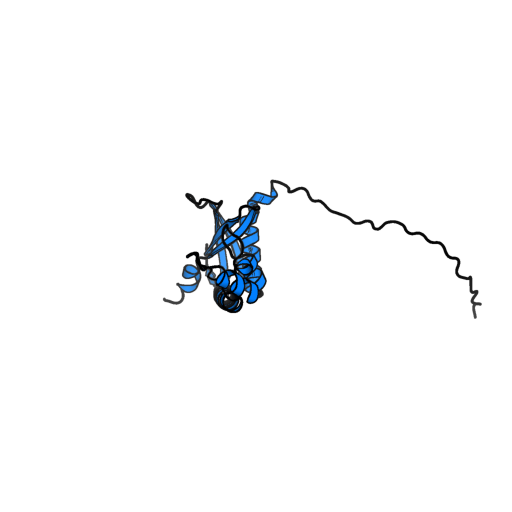 1 118 ? -12.958 -0.323 -9.696 1.00 93.31 118 GLU A CA 1
ATOM 870 C C . GLU A 1 118 ? -13.092 0.666 -10.856 1.00 93.31 118 GLU A C 1
ATOM 872 O O . GLU A 1 118 ? -14.092 0.673 -11.576 1.00 93.31 118 GLU A O 1
ATOM 877 N N . SER A 1 119 ? -12.088 1.518 -11.050 1.00 93.00 119 SER A N 1
ATOM 878 C CA . SER A 1 119 ? -12.056 2.465 -12.164 1.00 93.00 119 SER A CA 1
ATOM 879 C C . SER A 1 119 ? -10.645 2.633 -12.719 1.00 93.00 119 SER A C 1
ATOM 881 O O . SER A 1 119 ? -9.665 2.674 -11.981 1.00 93.00 119 SER A O 1
ATOM 883 N N . SER A 1 120 ? -10.514 2.730 -14.042 1.00 92.38 120 SER A N 1
ATOM 884 C CA . SER A 1 120 ? -9.224 3.033 -14.673 1.00 92.38 120 SER A CA 1
ATOM 885 C C . SER A 1 120 ? -8.846 4.491 -14.419 1.00 92.38 120 SER A C 1
ATOM 887 O O . SER A 1 120 ? -9.694 5.370 -14.548 1.00 92.38 120 SER A O 1
ATOM 889 N N . VAL A 1 121 ? -7.567 4.764 -14.155 1.00 93.69 121 VAL A N 1
ATOM 890 C CA . VAL A 1 121 ? -7.046 6.134 -14.016 1.00 93.69 121 VAL A CA 1
ATOM 891 C C . VAL A 1 121 ? -6.503 6.610 -15.374 1.00 93.69 121 VAL A C 1
ATOM 893 O O . VAL A 1 121 ? -5.508 6.054 -15.849 1.00 93.69 121 VAL A O 1
ATOM 896 N N . PRO A 1 122 ? -7.131 7.599 -16.044 1.00 92.62 122 PRO A N 1
ATOM 897 C CA . PRO A 1 122 ? -6.691 8.066 -17.359 1.00 92.62 122 PRO A CA 1
ATOM 898 C C . PRO A 1 122 ? -5.351 8.812 -17.316 1.00 92.62 122 PRO A C 1
ATOM 900 O O . PRO A 1 122 ? -4.965 9.375 -16.295 1.00 92.62 122 PRO A O 1
ATOM 903 N N . GLY A 1 123 ? -4.653 8.857 -18.456 1.00 92.50 123 GLY A N 1
ATOM 904 C CA . GLY A 1 123 ? -3.426 9.655 -18.613 1.00 92.50 123 GLY A CA 1
ATOM 905 C C . GLY A 1 123 ? -2.177 9.068 -17.946 1.00 92.50 123 GLY A C 1
ATOM 906 O O . GLY A 1 123 ? -1.163 9.752 -17.833 1.00 92.50 123 GLY A O 1
ATOM 907 N N . ARG A 1 124 ? -2.232 7.809 -17.503 1.00 91.62 124 ARG A N 1
ATOM 908 C CA . ARG A 1 124 ? -1.115 7.102 -16.868 1.00 91.62 124 ARG A CA 1
ATOM 909 C C . ARG A 1 124 ? -0.310 6.333 -17.919 1.00 91.62 124 ARG A C 1
ATOM 911 O O . ARG A 1 124 ? -0.885 5.712 -18.806 1.00 91.62 124 ARG A O 1
ATOM 918 N N . GLU A 1 125 ? 1.021 6.372 -17.815 1.00 90.38 125 GLU A N 1
ATOM 919 C CA . GLU A 1 125 ? 1.921 5.635 -18.724 1.00 90.38 125 GLU A CA 1
ATOM 920 C C . GLU A 1 125 ? 1.756 4.116 -18.574 1.00 90.38 125 GLU A C 1
ATOM 922 O O . GLU A 1 125 ? 1.726 3.377 -19.555 1.00 90.38 125 GLU A O 1
ATOM 927 N N . ASN A 1 126 ? 1.635 3.656 -17.328 1.00 92.88 126 ASN A N 1
ATOM 928 C CA . ASN A 1 126 ? 1.375 2.262 -16.996 1.00 92.88 126 ASN A CA 1
ATOM 929 C C . ASN A 1 126 ? -0.107 2.093 -16.658 1.00 92.88 126 ASN A C 1
ATOM 931 O O . ASN A 1 126 ? -0.755 3.040 -16.210 1.00 92.88 126 ASN A O 1
ATOM 935 N N . ARG A 1 127 ? -0.645 0.883 -16.851 1.00 94.50 127 ARG A N 1
ATOM 936 C CA . ARG A 1 127 ? -2.036 0.587 -16.498 1.00 94.50 127 ARG A CA 1
ATOM 937 C C . ARG A 1 127 ? -2.227 0.812 -14.996 1.00 94.50 127 ARG A C 1
ATOM 939 O O . ARG A 1 127 ? -1.593 0.137 -14.188 1.00 94.50 127 ARG A O 1
ATOM 946 N N . THR A 1 128 ? -3.102 1.747 -14.645 1.00 95.94 128 THR A N 1
ATOM 947 C CA . THR A 1 128 ? -3.389 2.132 -13.261 1.00 95.94 128 THR A CA 1
ATOM 948 C C . THR A 1 128 ? -4.887 2.080 -13.018 1.00 95.94 128 THR A C 1
ATOM 950 O O . THR A 1 128 ? -5.682 2.511 -13.857 1.00 95.94 128 THR A O 1
ATOM 953 N N . VAL A 1 129 ? -5.258 1.560 -11.858 1.00 95.69 129 VAL A N 1
ATOM 954 C CA . VAL A 1 129 ? -6.638 1.361 -11.433 1.00 95.69 129 VAL A CA 1
ATOM 955 C C . VAL A 1 129 ? -6.814 1.975 -10.048 1.00 95.69 129 VAL A C 1
ATOM 957 O O . VAL A 1 129 ? -5.941 1.837 -9.197 1.00 95.69 129 VAL A O 1
ATOM 960 N N . ARG A 1 130 ? -7.934 2.657 -9.824 1.00 96.38 130 ARG A N 1
ATOM 961 C CA . ARG A 1 130 ? -8.418 3.050 -8.503 1.00 96.38 130 ARG A CA 1
ATOM 962 C C . ARG A 1 130 ? -9.424 2.006 -8.036 1.00 96.38 130 ARG A C 1
ATOM 964 O O . ARG A 1 130 ? -10.405 1.749 -8.733 1.00 96.38 130 ARG A O 1
ATOM 971 N N . VAL A 1 131 ? -9.182 1.456 -6.857 1.00 96.81 131 VAL A N 1
ATOM 972 C CA . VAL A 1 131 ? -10.065 0.530 -6.151 1.00 96.81 131 VAL A CA 1
ATOM 973 C C . VAL A 1 131 ? -10.638 1.262 -4.941 1.00 96.81 131 VAL A C 1
ATOM 975 O O . VAL A 1 131 ? -9.874 1.749 -4.111 1.00 96.81 131 VAL A O 1
ATOM 978 N N . GLY A 1 132 ? -11.959 1.386 -4.861 1.00 96.88 132 GLY A N 1
ATOM 979 C CA . GLY A 1 132 ? -12.645 1.942 -3.695 1.00 96.88 132 GLY A CA 1
ATOM 980 C C . GLY A 1 132 ? -12.972 0.844 -2.692 1.00 96.88 132 GLY A C 1
ATOM 981 O O . GLY A 1 132 ? -13.583 -0.164 -3.065 1.00 96.88 132 GLY A O 1
ATOM 982 N N . VAL A 1 133 ? -12.566 1.030 -1.438 1.00 97.56 133 VAL A N 1
ATOM 983 C CA . VAL A 1 133 ? -12.767 0.059 -0.356 1.00 97.56 133 VAL A CA 1
ATOM 984 C C . VAL A 1 133 ? -13.526 0.705 0.794 1.00 97.56 133 VAL A C 1
ATOM 986 O O . VAL A 1 133 ? -13.109 1.738 1.309 1.00 97.56 133 VAL A O 1
ATOM 989 N N . ASP A 1 134 ? -14.603 0.069 1.233 1.00 97.00 134 ASP A N 1
ATOM 990 C CA . ASP A 1 134 ? -15.245 0.405 2.497 1.00 97.00 134 ASP A CA 1
ATOM 991 C C . ASP A 1 134 ? -14.507 -0.309 3.628 1.00 97.00 134 ASP A C 1
ATOM 993 O O . ASP A 1 134 ? -14.377 -1.537 3.603 1.00 97.00 134 ASP A O 1
ATOM 997 N N . LEU A 1 135 ? -14.026 0.449 4.611 1.00 96.81 135 LEU A N 1
ATOM 998 C CA . LEU A 1 135 ? -13.345 -0.079 5.793 1.00 96.81 135 LEU A CA 1
ATOM 999 C C . LEU A 1 135 ? -14.262 0.015 7.013 1.00 96.81 135 LEU A C 1
ATOM 1001 O O . LEU A 1 135 ? -14.822 1.072 7.289 1.00 96.81 135 LEU A O 1
ATOM 1005 N N . GLN A 1 136 ? -14.389 -1.072 7.769 1.00 96.56 136 GLN A N 1
ATOM 1006 C CA . GLN A 1 136 ? -15.061 -1.084 9.067 1.00 96.56 136 GLN A CA 1
ATOM 1007 C C . GLN A 1 136 ? -14.016 -0.975 10.180 1.00 96.56 136 GLN A C 1
ATOM 1009 O O . GLN A 1 136 ? -13.141 -1.830 10.271 1.00 96.56 136 GLN A O 1
ATOM 1014 N N . ILE A 1 137 ? -14.101 0.045 11.034 1.00 94.19 137 ILE A N 1
ATOM 1015 C CA . ILE A 1 137 ? -13.179 0.264 12.159 1.00 94.19 137 ILE A CA 1
ATOM 1016 C C . ILE A 1 137 ? -13.996 0.520 13.430 1.00 94.19 137 ILE A C 1
ATOM 1018 O O . ILE A 1 137 ? -14.579 1.594 13.612 1.00 94.19 137 ILE A O 1
ATOM 1022 N N . GLY A 1 138 ? -14.042 -0.472 14.317 1.00 92.50 138 GLY A N 1
ATOM 1023 C CA . GLY A 1 138 ? -14.977 -0.519 15.434 1.00 92.50 138 GLY A CA 1
ATOM 1024 C C . GLY A 1 138 ? -16.415 -0.492 14.920 1.00 92.50 138 GLY A C 1
ATOM 1025 O O . GLY A 1 138 ? -16.791 -1.245 14.023 1.00 92.50 138 GLY A O 1
ATOM 1026 N N . ASP A 1 139 ? -17.213 0.438 15.434 1.00 93.38 139 ASP A N 1
ATOM 1027 C CA . ASP A 1 139 ? -18.605 0.630 15.009 1.00 93.38 139 ASP A CA 1
ATOM 1028 C C . ASP A 1 139 ? -18.751 1.563 13.788 1.00 93.38 139 ASP A C 1
ATOM 1030 O O . ASP A 1 139 ? -19.868 1.842 13.351 1.00 93.38 139 ASP A O 1
ATOM 1034 N N . ARG A 1 140 ? -17.641 2.054 13.215 1.00 91.38 140 ARG A N 1
ATOM 1035 C CA . ARG A 1 140 ? -17.641 3.024 12.107 1.00 91.38 140 ARG A CA 1
ATOM 1036 C C . ARG A 1 140 ? -17.375 2.355 10.760 1.00 91.38 140 ARG A C 1
ATOM 1038 O O . ARG A 1 140 ? -16.472 1.532 10.652 1.00 91.38 140 ARG A O 1
ATOM 1045 N N . THR A 1 141 ? -18.100 2.774 9.723 1.00 95.12 141 THR A N 1
ATOM 1046 C CA . THR A 1 141 ? -17.814 2.420 8.323 1.00 95.12 141 THR A CA 1
ATOM 1047 C C . THR A 1 141 ? -17.277 3.648 7.594 1.00 95.12 141 THR A C 1
ATOM 1049 O O . THR A 1 141 ? -17.973 4.656 7.513 1.00 95.12 141 THR A O 1
ATOM 1052 N N . ILE A 1 142 ? -16.072 3.551 7.035 1.00 95.25 142 ILE A N 1
ATOM 1053 C CA . ILE A 1 142 ? -15.430 4.595 6.230 1.00 95.25 142 ILE A CA 1
ATOM 1054 C C . ILE A 1 142 ? -15.554 4.196 4.753 1.00 95.25 142 ILE A C 1
ATOM 1056 O O . ILE A 1 142 ? -14.889 3.243 4.333 1.00 95.25 142 ILE A O 1
ATOM 1060 N N . PRO A 1 143 ? -16.411 4.863 3.961 1.00 95.62 143 PRO A N 1
ATOM 1061 C CA . PRO A 1 143 ? -16.722 4.420 2.608 1.00 95.62 143 PRO A CA 1
ATOM 1062 C C . PRO A 1 143 ? -15.712 4.888 1.548 1.00 95.62 143 PRO A C 1
ATOM 1064 O O . PRO A 1 143 ? -15.183 6.003 1.596 1.00 95.62 143 PRO A O 1
ATOM 1067 N N . ASP A 1 144 ? -15.524 4.063 0.516 1.00 94.88 144 ASP A N 1
ATOM 1068 C CA . ASP A 1 144 ? -14.766 4.372 -0.708 1.00 94.88 144 ASP A CA 1
ATOM 1069 C C . ASP A 1 144 ? -13.342 4.923 -0.452 1.00 94.88 144 ASP A C 1
ATOM 1071 O O . ASP A 1 144 ? -12.867 5.830 -1.138 1.00 94.88 144 ASP A O 1
ATOM 1075 N N . VAL A 1 145 ? -12.625 4.372 0.530 1.00 96.75 145 VAL A N 1
ATOM 1076 C CA . VAL A 1 145 ? -11.192 4.637 0.716 1.00 96.75 145 VAL A CA 1
ATOM 1077 C C . VAL A 1 145 ? -10.458 4.209 -0.551 1.00 96.75 145 VAL A C 1
ATOM 1079 O O . VAL A 1 145 ? -10.501 3.045 -0.955 1.00 96.75 145 VAL A O 1
ATOM 1082 N N . ALA A 1 146 ? -9.815 5.166 -1.216 1.00 97.31 146 ALA A N 1
ATOM 1083 C CA . ALA A 1 146 ? -9.221 4.934 -2.521 1.00 97.31 146 ALA A CA 1
ATOM 1084 C C . ALA A 1 146 ? -7.836 4.287 -2.400 1.00 97.31 146 ALA A C 1
ATOM 1086 O O . ALA A 1 146 ? -6.927 4.843 -1.788 1.00 97.31 146 ALA A O 1
ATOM 1087 N N . PHE A 1 147 ? -7.662 3.152 -3.070 1.00 97.88 147 PHE A N 1
ATOM 1088 C CA . PHE A 1 147 ? -6.376 2.505 -3.309 1.00 97.88 147 PHE A CA 1
ATOM 1089 C C . PHE A 1 147 ? -6.027 2.639 -4.787 1.00 97.88 147 PHE A C 1
ATOM 1091 O O . PHE A 1 147 ? -6.738 2.129 -5.655 1.00 97.88 147 PHE A O 1
ATOM 1098 N N . VAL A 1 148 ? -4.925 3.314 -5.096 1.00 97.50 148 VAL A N 1
ATOM 1099 C CA . VAL A 1 148 ? -4.407 3.384 -6.463 1.00 97.50 148 VAL A CA 1
ATOM 1100 C C . VAL A 1 148 ? -3.406 2.260 -6.646 1.00 97.50 148 VAL A C 1
ATOM 1102 O O . VAL A 1 148 ? -2.400 2.186 -5.942 1.00 97.50 148 VAL A O 1
ATOM 1105 N N . VAL A 1 149 ? -3.671 1.390 -7.613 1.00 97.56 149 VAL A N 1
ATOM 1106 C CA . VAL A 1 149 ? -2.799 0.274 -7.963 1.00 97.56 149 VAL A CA 1
ATOM 1107 C C . VAL A 1 149 ? -2.260 0.418 -9.375 1.00 97.56 149 VAL A C 1
ATOM 1109 O O . VAL A 1 149 ? -2.966 0.822 -10.300 1.00 97.56 149 VAL A O 1
ATOM 1112 N N . VAL A 1 150 ? -0.994 0.063 -9.558 1.00 96.94 150 VAL A N 1
ATOM 1113 C CA . VAL A 1 150 ? -0.280 0.175 -10.829 1.00 96.94 150 VAL A CA 1
ATOM 1114 C C . VAL A 1 150 ? 0.259 -1.178 -11.269 1.00 96.94 150 VAL A C 1
ATOM 1116 O O . VAL A 1 150 ? 0.839 -1.929 -10.483 1.00 96.94 150 VAL A O 1
ATOM 1119 N N . GLN A 1 151 ? 0.084 -1.484 -12.551 1.00 95.50 151 GLN A N 1
ATOM 1120 C CA . GLN A 1 151 ? 0.656 -2.667 -13.168 1.00 95.50 151 GLN A CA 1
ATOM 1121 C C . GLN A 1 151 ? 2.092 -2.382 -13.619 1.00 95.50 151 GLN A C 1
ATOM 1123 O O . GLN A 1 151 ? 2.345 -1.499 -14.438 1.00 95.50 151 GLN A O 1
ATOM 1128 N N . ALA A 1 152 ? 3.047 -3.158 -13.119 1.00 93.44 152 ALA A N 1
ATOM 1129 C CA . ALA A 1 152 ? 4.423 -3.133 -13.589 1.00 93.44 152 ALA A CA 1
ATOM 1130 C C . ALA A 1 152 ? 4.589 -3.884 -14.918 1.00 93.44 152 ALA A C 1
ATOM 1132 O O . ALA A 1 152 ? 3.770 -4.719 -15.306 1.00 93.44 152 ALA A O 1
ATOM 1133 N N . ARG A 1 153 ? 5.729 -3.668 -15.588 1.00 84.06 153 ARG A N 1
ATOM 1134 C CA . ARG A 1 153 ? 6.043 -4.260 -16.908 1.00 84.06 153 ARG A CA 1
ATOM 1135 C C . ARG A 1 153 ? 5.964 -5.792 -16.962 1.00 84.06 153 ARG A C 1
ATOM 1137 O O . ARG A 1 153 ? 5.762 -6.351 -18.032 1.00 84.06 153 ARG A O 1
ATOM 1144 N N . ARG A 1 154 ? 6.139 -6.474 -15.824 1.00 84.69 154 ARG A N 1
ATOM 1145 C CA . ARG A 1 154 ? 6.057 -7.944 -15.697 1.00 84.69 154 ARG A CA 1
ATOM 1146 C C . ARG A 1 154 ? 4.647 -8.455 -15.371 1.00 84.69 154 ARG A C 1
ATOM 1148 O O . ARG A 1 154 ? 4.484 -9.633 -15.082 1.00 84.69 154 ARG A O 1
ATOM 1155 N N . GLY A 1 155 ? 3.643 -7.579 -15.380 1.00 89.56 155 GLY A N 1
ATOM 1156 C CA . GLY A 1 155 ? 2.248 -7.917 -15.100 1.00 89.56 155 GLY A CA 1
ATOM 1157 C C . GLY A 1 155 ? 1.872 -7.948 -13.616 1.00 89.56 155 GLY A C 1
ATOM 1158 O O . GLY A 1 155 ? 0.690 -8.107 -13.321 1.00 89.56 155 GLY A O 1
ATOM 1159 N N . ALA A 1 156 ? 2.835 -7.768 -12.704 1.00 92.75 156 ALA A N 1
ATOM 1160 C CA . ALA A 1 156 ? 2.589 -7.636 -11.267 1.00 92.75 156 ALA A CA 1
ATOM 1161 C C . ALA A 1 156 ? 1.868 -6.319 -10.941 1.00 92.75 156 ALA A C 1
ATOM 1163 O O . ALA A 1 156 ? 2.105 -5.313 -11.609 1.00 92.75 156 ALA A O 1
ATOM 1164 N N . TRP A 1 157 ? 1.023 -6.330 -9.912 1.00 96.31 157 TRP A N 1
ATOM 1165 C CA . TRP A 1 157 ? 0.244 -5.175 -9.465 1.00 96.31 157 TRP A CA 1
ATOM 1166 C C . TRP A 1 157 ? 0.694 -4.727 -8.085 1.00 96.31 157 TRP A C 1
ATOM 1168 O O . TRP A 1 157 ? 0.778 -5.549 -7.171 1.00 96.31 157 TRP A O 1
ATOM 1178 N N . PHE A 1 158 ? 0.928 -3.428 -7.941 1.00 97.56 158 PHE A N 1
ATOM 1179 C CA . PHE A 1 158 ? 1.387 -2.824 -6.698 1.00 97.56 158 PHE A CA 1
ATOM 1180 C C . PHE A 1 158 ? 0.435 -1.729 -6.246 1.00 97.56 158 PHE A C 1
ATOM 1182 O O . PHE A 1 158 ? -0.052 -0.971 -7.082 1.00 97.56 158 PHE A O 1
ATOM 1189 N N . VAL A 1 159 ? 0.208 -1.630 -4.939 1.00 97.75 159 VAL A N 1
ATOM 1190 C CA . VAL A 1 159 ? -0.417 -0.454 -4.326 1.00 97.75 159 VAL A CA 1
ATOM 1191 C C . VAL A 1 159 ? 0.592 0.683 -4.383 1.00 97.75 159 VAL A C 1
ATOM 1193 O O . VAL A 1 159 ? 1.707 0.550 -3.890 1.00 97.75 159 VAL A O 1
ATOM 1196 N N . GLU A 1 160 ? 0.224 1.778 -5.028 1.00 96.81 160 GLU A N 1
ATOM 1197 C CA . GLU A 1 160 ? 1.090 2.943 -5.208 1.00 96.81 160 GLU A CA 1
ATOM 1198 C C . GLU A 1 160 ? 0.698 4.095 -4.286 1.00 96.81 160 GLU A C 1
ATOM 1200 O O . GLU A 1 160 ? 1.569 4.814 -3.798 1.00 96.81 160 GLU A O 1
ATOM 1205 N N . GLU A 1 161 ? -0.599 4.250 -4.026 1.00 96.75 161 GLU A N 1
ATOM 1206 C CA . GLU A 1 161 ? -1.151 5.352 -3.242 1.00 96.75 161 GLU A CA 1
ATOM 1207 C C . GLU A 1 161 ? -2.415 4.903 -2.501 1.00 96.75 161 GLU A C 1
ATOM 1209 O O . GLU A 1 161 ? -3.143 4.024 -2.973 1.00 96.75 161 GLU A O 1
ATOM 1214 N N . ILE A 1 162 ? -2.660 5.505 -1.335 1.00 96.88 162 ILE A N 1
ATOM 1215 C CA . ILE A 1 162 ? -3.822 5.252 -0.478 1.00 96.88 162 ILE A CA 1
ATOM 1216 C C . ILE A 1 162 ? -4.347 6.606 0.002 1.00 96.88 162 ILE A C 1
ATOM 1218 O O . ILE A 1 162 ? -3.566 7.419 0.499 1.00 96.88 162 ILE A O 1
ATOM 1222 N N . ASP A 1 163 ? -5.654 6.829 -0.110 1.00 95.94 163 ASP A N 1
ATOM 1223 C CA . ASP A 1 163 ? -6.342 8.002 0.443 1.00 95.94 163 ASP A CA 1
ATOM 1224 C C . ASP A 1 163 ? -6.472 7.873 1.971 1.00 95.94 163 ASP A C 1
ATOM 1226 O O . ASP A 1 163 ? -7.513 7.499 2.511 1.00 95.94 163 ASP A O 1
ATOM 1230 N N . LEU A 1 164 ? -5.362 8.121 2.674 1.00 93.62 164 LEU A N 1
ATOM 1231 C CA . LEU A 1 164 ? -5.311 8.095 4.139 1.00 93.62 164 LEU A CA 1
ATOM 1232 C C . LEU A 1 164 ? -6.034 9.291 4.760 1.00 93.62 164 LEU A C 1
ATOM 1234 O O . LEU A 1 164 ? -6.495 9.193 5.895 1.00 93.62 164 LEU A O 1
ATOM 1238 N N . GLU A 1 165 ? -6.144 10.401 4.025 1.00 90.69 165 GLU A N 1
ATOM 1239 C CA . GLU A 1 165 ? -6.802 11.615 4.505 1.00 90.69 165 GLU A CA 1
ATOM 1240 C C . GLU A 1 165 ? -8.247 11.314 4.879 1.00 90.69 165 GLU A C 1
ATOM 1242 O O . GLU A 1 165 ? -8.650 11.669 5.983 1.00 90.69 165 GLU A O 1
ATOM 1247 N N . ARG A 1 166 ? -8.964 10.550 4.043 1.00 90.00 166 ARG A N 1
ATOM 1248 C CA . ARG A 1 166 ? -10.335 10.099 4.316 1.00 90.00 166 ARG A CA 1
ATOM 1249 C C . ARG A 1 166 ? -10.489 9.327 5.629 1.00 90.00 166 ARG A C 1
ATOM 1251 O O . ARG A 1 166 ? -11.545 9.388 6.245 1.00 90.00 166 ARG A O 1
ATOM 1258 N N . ILE A 1 167 ? -9.456 8.602 6.055 1.00 88.25 167 ILE A N 1
ATOM 1259 C CA . ILE A 1 167 ? -9.473 7.836 7.310 1.00 88.25 167 ILE A CA 1
ATOM 1260 C C . ILE A 1 167 ? -9.204 8.760 8.504 1.00 88.25 167 ILE A C 1
ATOM 1262 O O . ILE A 1 167 ? -9.779 8.585 9.573 1.00 88.25 167 ILE A O 1
ATOM 1266 N N . THR A 1 168 ? -8.320 9.745 8.329 1.00 87.50 168 THR A N 1
ATOM 1267 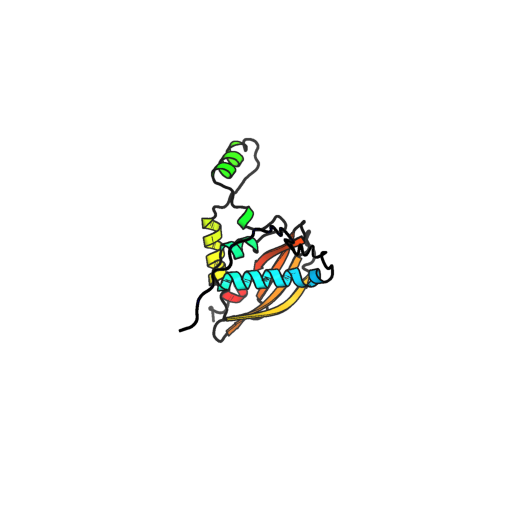C CA . THR A 1 168 ? -7.872 10.632 9.414 1.00 87.50 168 THR A CA 1
ATOM 1268 C C . THR A 1 168 ? -8.698 11.909 9.572 1.00 87.50 168 THR A C 1
ATOM 1270 O O . THR A 1 168 ? -8.588 12.580 10.595 1.00 87.50 168 THR A O 1
ATOM 1273 N N . SER A 1 169 ? -9.489 12.291 8.567 1.00 77.44 169 SER A N 1
ATOM 1274 C CA . SER A 1 169 ? -10.190 13.579 8.528 1.00 77.44 169 SER A CA 1
ATOM 1275 C C . SER A 1 169 ? -11.391 13.675 9.468 1.00 77.44 169 SER A C 1
ATOM 1277 O O . SER A 1 169 ? -11.821 14.784 9.758 1.00 77.44 169 SER A O 1
ATOM 1279 N N . GLU A 1 170 ? -11.928 12.556 9.956 1.00 62.69 170 GLU A N 1
ATOM 1280 C CA . GLU A 1 170 ? -13.172 12.544 10.744 1.00 62.69 170 GLU A CA 1
ATOM 1281 C C . GLU A 1 170 ? -12.976 12.701 12.265 1.00 62.69 170 GLU A C 1
ATOM 1283 O O . GLU A 1 170 ? -13.955 12.776 12.997 1.00 62.69 170 GLU A O 1
ATOM 1288 N N . ASP A 1 171 ? -11.738 12.814 12.760 1.00 57.88 171 ASP A N 1
ATOM 1289 C CA . ASP A 1 171 ? -11.458 13.108 14.181 1.00 57.88 171 ASP A CA 1
ATOM 1290 C C . ASP A 1 171 ? -11.481 14.630 14.503 1.00 57.88 171 ASP A C 1
ATOM 1292 O O . ASP A 1 171 ? -11.046 15.041 15.580 1.00 57.88 171 ASP A O 1
ATOM 1296 N N . GLN A 1 172 ? -11.946 15.487 13.579 1.00 52.53 172 GLN A N 1
ATOM 1297 C CA . GLN A 1 172 ? -11.908 16.960 13.706 1.00 52.53 172 GLN A CA 1
ATOM 1298 C C . GLN A 1 172 ? -13.261 17.665 13.941 1.00 52.53 172 GLN A C 1
ATOM 1300 O O . GLN A 1 172 ? -13.269 18.898 13.946 1.00 52.53 172 GLN A O 1
ATOM 1305 N N . ASP A 1 173 ? -14.352 16.936 14.200 1.00 45.56 173 ASP A N 1
ATOM 1306 C CA . ASP A 1 173 ? -15.677 17.520 14.503 1.00 45.56 173 ASP A CA 1
ATOM 1307 C C . ASP A 1 173 ? -16.098 17.382 15.980 1.00 45.56 173 ASP A C 1
ATOM 1309 O O . ASP A 1 173 ? -16.037 16.259 16.537 1.00 45.56 173 ASP A O 1
#

pLDDT: mean 80.91, std 18.77, range [41.84, 97.88]

Foldseek 3Di:
DDDDDDDDDDDDDDPDDPPPPPPPPDPDPVVLPCLQVVLVVQLLVCLQVLVLVSNQQQADALVGGNNVLADDPVVVVVVVVPPPDPDDRPRDHPVVSSVVSNVVSVLSHAPDKDWDDWDWDPPDPFTKIWIFMWGHHPPDTQGGFIFIWTQHPVRHIHGHDTNSCSSVVPVPD

Secondary structure (DSSP, 8-state):
----------------------------TTTTTTHHHHHHHHHHHHHHTT-HHHHHHHBEETTEESGGG---HHHHHHHHHT--SS----PPPHHHHHHHHHHHHHHS--SEEEEEEEEE-TT-SS-EEEEEEEEEETTEEEEEEEEEEEE-TTS-EEEEEE--HHHHGGGG-

Mean predicted aligned error: 12.7 Å

Solvent-accessible surface area (backbone atoms only — not comparable to full-atom values): 10443 Å² total; per-residue (Å²): 142,82,87,87,76,92,77,82,92,76,93,73,93,73,89,80,77,90,78,73,82,76,79,80,74,72,85,60,83,76,65,63,79,53,43,60,56,52,36,51,52,51,35,53,52,21,29,62,70,65,34,46,67,61,28,28,60,31,28,21,45,54,91,43,35,54,51,75,48,43,55,58,71,66,57,46,49,50,59,55,73,68,41,87,64,92,59,90,80,87,66,51,55,64,68,59,50,45,54,52,41,49,53,50,27,65,70,71,45,53,80,45,77,44,83,77,45,77,43,76,50,83,96,52,95,49,64,31,36,37,35,21,29,31,36,25,47,84,96,43,76,48,73,58,39,39,35,32,30,27,36,19,92,86,72,52,46,17,42,60,47,67,49,56,60,78,74,62,60,73,83,76,124

Radius of gyration: 25.06 Å; Cα contacts (8 Å, |Δi|>4): 239; chains: 1; bounding box: 50×87×44 Å